Protein AF-A0A950KW97-F1 (afdb_monomer)

Sequence (101 aa):
RANSNRAAGGMPSLPPITPHSLRRTWATFCAMIGRDPKWVAAQIGHVNPKFTFSVYQQVATRRYIDEQAVWTLMRFADEPAERVPNQANHASSAGRHAGSR

Mean predicted aligned error: 11.06 Å

Secondary structure (DSSP, 8-state):
-HHHHHHHTTPPPPPPP-HHHHHHHHHHHHHHHT--HHHHHHHTT-S-HHHHHHHHGGGTTSS---HHHHHHHH--TTS-SSPPP-GGGSTTSS-S-----

Solvent-accessible surface area (backbone atoms only — not comparable to full-atom values): 6706 Å² total; per-residue (Å²): 107,71,51,60,56,27,50,77,67,78,42,73,73,74,75,94,82,46,75,65,55,51,52,51,53,52,53,28,51,39,53,74,75,63,52,59,60,64,63,56,20,61,77,72,70,45,92,56,48,71,70,59,50,68,63,36,61,63,56,64,80,78,50,95,71,65,63,65,61,51,41,66,73,70,55,57,94,92,48,72,89,66,82,76,79,65,75,81,74,67,72,81,81,77,83,88,88,83,86,81,132

Nearest PDB structures (foldseek):
  4xvk-assembly1_A  TM=5.253E-01  e=1.651E+00  Homo sapiens
  6fal-assembly1_A  TM=4.621E-01  e=5.400E+00  Escherichia coli
  4xvm-assembly1_A  TM=4.814E-01  e=6.451E+00  Homo sapiens
  2jws-assembly1_A  TM=3.529E-01  e=6.080E+00  synthetic construct

Foldseek 3Di:
DVQVVCVVVVHHGDDDDDPVNVLLVVLLLCVLLPHDLVVSCVVVVHPDSVVSNVVNVVVPVPDDDDNLVSCCVPPDPPDDSDRDDDPVVVPPPPDPDDDDD

Radius of gyration: 17.89 Å; Cα contacts (8 Å, |Δi|>4): 53; chains: 1; bounding box: 34×37×62 Å

Structure (mmCIF, N/CA/C/O 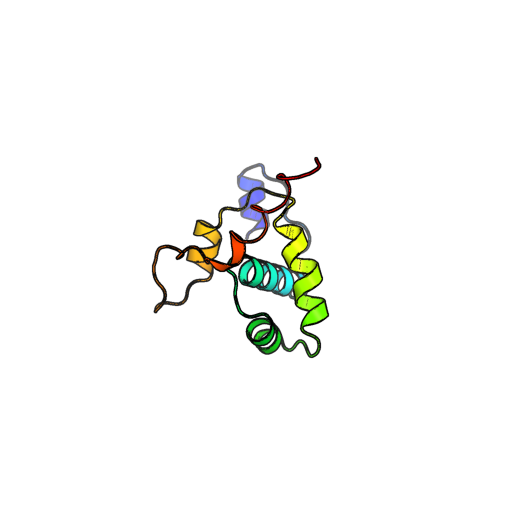backbone):
data_AF-A0A950KW97-F1
#
_entry.id   AF-A0A950KW97-F1
#
loop_
_atom_site.group_PDB
_atom_site.id
_atom_site.type_symbol
_atom_site.label_atom_id
_atom_site.label_alt_id
_atom_site.label_comp_id
_atom_site.label_asym_id
_atom_site.label_entity_id
_atom_site.label_seq_id
_atom_site.pdbx_PDB_ins_code
_atom_site.Cartn_x
_atom_site.Cartn_y
_atom_site.Cartn_z
_atom_site.occupancy
_atom_site.B_iso_or_equiv
_atom_site.auth_seq_id
_atom_site.auth_comp_id
_atom_site.auth_asym_id
_atom_site.auth_atom_id
_atom_site.pdbx_PDB_model_num
ATOM 1 N N . ARG A 1 1 ? 5.560 -7.478 -21.140 1.00 78.38 1 ARG A N 1
ATOM 2 C CA . ARG A 1 1 ? 5.291 -6.044 -21.419 1.00 78.38 1 ARG A CA 1
ATOM 3 C C . ARG A 1 1 ? 6.044 -5.102 -20.473 1.00 78.38 1 ARG A C 1
ATOM 5 O O . ARG A 1 1 ? 6.784 -4.275 -20.973 1.00 78.38 1 ARG A O 1
ATOM 12 N N . ALA A 1 2 ? 5.947 -5.241 -19.141 1.00 86.44 2 ALA A N 1
ATOM 13 C CA . ALA A 1 2 ? 6.609 -4.320 -18.195 1.00 86.44 2 ALA A CA 1
ATOM 14 C C . ALA A 1 2 ? 8.139 -4.188 -18.384 1.00 86.44 2 ALA A C 1
ATOM 16 O O . ALA A 1 2 ? 8.632 -3.079 -18.563 1.00 86.44 2 ALA A O 1
ATOM 17 N N . ASN A 1 3 ? 8.888 -5.298 -18.421 1.00 90.31 3 ASN A N 1
ATOM 18 C CA . ASN A 1 3 ? 10.341 -5.250 -18.658 1.00 90.31 3 ASN A CA 1
ATOM 19 C C . ASN A 1 3 ? 10.702 -4.739 -20.059 1.00 90.31 3 ASN A C 1
ATOM 21 O O . ASN A 1 3 ? 11.668 -3.999 -20.197 1.00 90.31 3 ASN A O 1
ATOM 25 N N . SER A 1 4 ? 9.900 -5.068 -21.075 1.00 91.88 4 SER A N 1
ATOM 26 C CA . SER A 1 4 ? 10.071 -4.555 -22.440 1.00 91.88 4 SER A CA 1
ATOM 27 C C . SER A 1 4 ? 9.948 -3.025 -22.488 1.00 91.88 4 SER A C 1
ATOM 29 O O . SER A 1 4 ? 10.786 -2.364 -23.088 1.00 91.88 4 SER A O 1
ATOM 31 N N . ASN A 1 5 ? 8.960 -2.453 -21.789 1.00 94.25 5 ASN A N 1
ATOM 32 C CA . ASN A 1 5 ? 8.781 -1.000 -21.697 1.00 94.25 5 ASN A CA 1
ATOM 33 C C . ASN A 1 5 ? 9.936 -0.322 -20.940 1.00 94.25 5 ASN A C 1
ATOM 35 O O . ASN A 1 5 ? 10.376 0.754 -21.330 1.00 94.25 5 ASN A O 1
ATOM 39 N N . ARG A 1 6 ? 10.441 -0.943 -19.864 1.00 94.31 6 ARG A N 1
ATOM 40 C CA . ARG A 1 6 ? 11.593 -0.414 -19.111 1.00 94.31 6 ARG A CA 1
ATOM 41 C C . ARG A 1 6 ? 12.873 -0.426 -19.941 1.00 94.31 6 ARG A C 1
ATOM 43 O O . ARG A 1 6 ? 13.592 0.566 -19.929 1.00 94.31 6 ARG A O 1
ATOM 50 N N . ALA A 1 7 ? 13.102 -1.496 -20.703 1.00 94.69 7 ALA A N 1
ATOM 51 C CA . ALA A 1 7 ? 14.229 -1.590 -21.624 1.00 94.69 7 ALA A CA 1
ATOM 52 C C . ALA A 1 7 ? 14.179 -0.488 -22.695 1.00 94.69 7 ALA A C 1
ATOM 54 O O . ALA A 1 7 ? 15.188 0.167 -22.936 1.00 94.69 7 ALA A O 1
ATOM 55 N N . ALA A 1 8 ? 12.997 -0.213 -23.264 1.00 95.81 8 ALA A N 1
ATOM 56 C CA . ALA A 1 8 ? 12.810 0.889 -24.213 1.00 95.81 8 ALA A CA 1
ATOM 57 C C . ALA A 1 8 ? 13.112 2.275 -23.605 1.00 95.81 8 ALA A C 1
ATOM 59 O O . ALA A 1 8 ? 13.505 3.185 -24.325 1.00 95.81 8 ALA A O 1
ATOM 60 N N . GLY A 1 9 ? 12.958 2.432 -22.286 1.00 94.75 9 GLY A N 1
ATOM 61 C CA . GLY A 1 9 ? 13.284 3.655 -21.547 1.00 94.75 9 GLY A CA 1
ATOM 62 C C . GLY A 1 9 ? 14.683 3.685 -20.918 1.00 94.75 9 GLY A C 1
ATOM 63 O O . GLY A 1 9 ? 14.914 4.516 -20.046 1.00 94.75 9 GLY A O 1
ATOM 64 N N . GLY A 1 10 ? 15.588 2.761 -21.269 1.00 94.94 10 GLY A N 1
ATOM 65 C CA . GLY A 1 10 ? 16.949 2.706 -20.709 1.00 94.94 10 GLY A CA 1
ATOM 66 C C . GLY A 1 10 ? 17.017 2.332 -19.221 1.00 94.94 10 GLY A C 1
ATOM 67 O O . GLY A 1 10 ? 18.036 2.546 -18.569 1.00 94.94 10 GLY A O 1
ATOM 68 N N . MET A 1 11 ? 15.937 1.787 -18.659 1.00 95.00 11 MET A N 1
ATOM 69 C CA . MET A 1 11 ? 15.867 1.379 -17.258 1.00 95.00 11 MET A CA 1
ATOM 70 C C . MET A 1 11 ? 16.234 -0.103 -17.092 1.00 95.00 11 MET A C 1
ATOM 72 O O . MET A 1 11 ? 15.929 -0.913 -17.972 1.00 95.00 11 MET A O 1
ATOM 76 N N . PRO A 1 12 ? 16.810 -0.500 -15.939 1.00 92.56 12 PRO A N 1
ATOM 77 C CA . PRO A 1 12 ? 17.098 -1.906 -15.655 1.00 92.56 12 PRO A CA 1
ATOM 78 C C . PRO A 1 12 ? 15.819 -2.755 -15.659 1.00 92.56 12 PRO A C 1
ATOM 80 O O . PRO A 1 12 ? 14.712 -2.231 -15.547 1.00 92.56 12 PRO A O 1
ATOM 83 N N . SER A 1 13 ? 15.941 -4.080 -15.747 1.00 92.44 13 SER A N 1
ATOM 84 C CA . SER A 1 13 ? 14.793 -4.984 -15.606 1.00 92.44 13 SER A CA 1
ATOM 85 C C . SER A 1 13 ? 14.228 -4.949 -14.182 1.00 92.44 13 SER A C 1
ATOM 87 O O . SER A 1 13 ? 14.878 -4.524 -13.222 1.00 92.44 13 SER A O 1
ATOM 89 N N . LEU A 1 14 ? 12.953 -5.308 -14.033 1.00 87.44 14 LEU A N 1
ATOM 90 C CA . LEU A 1 14 ? 12.381 -5.547 -12.712 1.00 87.44 14 LEU A CA 1
ATOM 91 C C . LEU A 1 14 ? 12.935 -6.864 -12.154 1.00 87.44 14 LEU A C 1
ATOM 93 O O . LEU A 1 14 ? 13.119 -7.812 -12.925 1.00 87.44 14 LEU A O 1
ATOM 97 N N . PRO A 1 15 ? 13.149 -6.946 -10.829 1.00 87.44 15 PRO A N 1
ATOM 98 C CA . PRO A 1 15 ? 13.424 -8.221 -10.183 1.00 87.44 15 PRO A CA 1
ATOM 99 C C . PRO A 1 15 ? 12.250 -9.195 -10.396 1.00 87.44 15 PRO A C 1
ATOM 101 O O . PRO A 1 15 ? 11.140 -8.754 -10.716 1.00 87.44 15 PRO A O 1
ATOM 104 N N . PRO A 1 16 ? 12.455 -10.510 -10.201 1.00 87.44 16 PRO A N 1
ATOM 105 C CA . PRO A 1 16 ? 11.382 -11.493 -10.292 1.00 87.44 16 PRO A CA 1
ATOM 106 C C . PRO A 1 16 ? 10.199 -11.117 -9.394 1.00 87.44 16 PRO A C 1
ATOM 108 O O . PRO A 1 16 ? 10.337 -10.991 -8.177 1.00 87.44 16 PRO A O 1
ATOM 111 N N . ILE A 1 17 ? 9.030 -10.935 -10.007 1.00 87.19 17 ILE A N 1
ATOM 112 C CA . ILE A 1 17 ? 7.786 -10.624 -9.304 1.00 87.19 17 ILE A CA 1
ATOM 113 C C . ILE A 1 17 ? 6.983 -11.913 -9.168 1.00 87.19 17 ILE A C 1
ATOM 115 O O . ILE A 1 17 ? 6.713 -12.596 -10.153 1.00 87.19 17 ILE A O 1
ATOM 119 N N . THR A 1 18 ? 6.589 -12.233 -7.941 1.00 87.31 18 THR A N 1
ATOM 120 C CA . THR A 1 18 ? 5.747 -13.386 -7.610 1.00 87.31 18 THR A CA 1
ATOM 121 C C . THR A 1 18 ? 4.387 -12.923 -7.077 1.00 87.31 18 THR A C 1
ATOM 123 O O . THR A 1 18 ? 4.264 -11.796 -6.579 1.00 87.31 18 THR A O 1
ATOM 126 N N . PRO A 1 19 ? 3.353 -13.784 -7.087 1.00 88.19 19 PRO A N 1
ATOM 127 C CA . PRO A 1 19 ? 2.089 -13.481 -6.411 1.00 88.19 19 PRO A CA 1
ATOM 128 C C . PRO A 1 19 ? 2.290 -13.100 -4.937 1.00 88.19 19 PRO A C 1
ATOM 130 O O . PRO A 1 19 ? 1.639 -12.194 -4.418 1.00 88.19 19 PRO A O 1
ATOM 133 N N . HIS A 1 20 ? 3.258 -13.735 -4.272 1.00 82.88 20 HIS A N 1
ATOM 134 C CA . HIS A 1 20 ? 3.608 -13.409 -2.897 1.00 82.88 20 HIS A CA 1
ATOM 135 C C . HIS A 1 20 ? 4.210 -12.001 -2.764 1.00 82.88 20 HIS A C 1
ATOM 137 O O . HIS A 1 20 ? 3.824 -11.270 -1.854 1.00 82.88 20 HIS A O 1
ATOM 143 N N . SER A 1 21 ? 5.099 -11.568 -3.670 1.00 80.19 21 SER A N 1
ATOM 144 C CA . SER A 1 21 ? 5.624 -10.195 -3.619 1.00 80.19 21 SER A CA 1
ATOM 145 C C . SER A 1 21 ? 4.533 -9.148 -3.846 1.00 80.19 21 SER A C 1
ATOM 147 O O . SER A 1 21 ? 4.551 -8.127 -3.167 1.00 80.19 21 SER A O 1
ATOM 149 N N . LEU A 1 22 ? 3.550 -9.422 -4.714 1.00 86.81 22 LEU A N 1
ATOM 150 C CA . LEU A 1 22 ? 2.405 -8.526 -4.921 1.00 86.81 22 LEU A CA 1
ATOM 151 C C . LEU A 1 22 ? 1.535 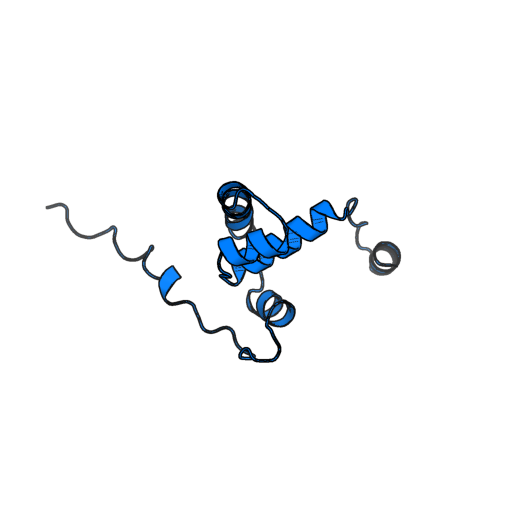-8.408 -3.664 1.00 8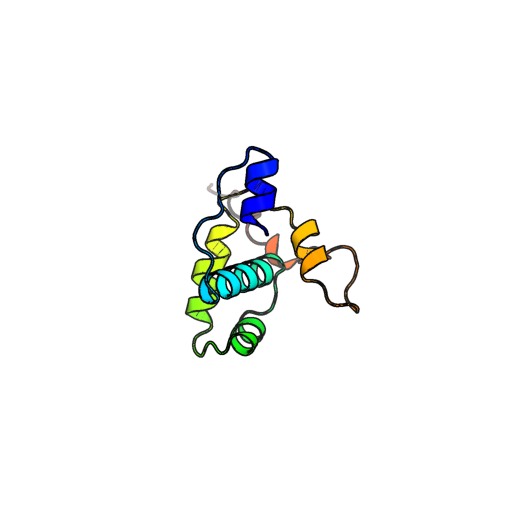6.81 22 LEU A C 1
ATOM 153 O O . LEU A 1 22 ? 1.185 -7.298 -3.269 1.00 86.81 22 LEU A O 1
ATOM 157 N N . ARG A 1 23 ? 1.254 -9.529 -2.984 1.00 86.19 23 ARG A N 1
ATOM 158 C CA . ARG A 1 23 ? 0.536 -9.528 -1.697 1.00 86.19 23 ARG A CA 1
ATOM 159 C C . ARG A 1 23 ? 1.256 -8.676 -0.651 1.00 86.19 23 ARG A C 1
ATOM 161 O O . ARG A 1 23 ? 0.607 -7.920 0.067 1.00 86.19 23 ARG A O 1
ATOM 168 N N . ARG A 1 24 ? 2.589 -8.772 -0.579 1.00 83.19 24 ARG A N 1
ATOM 169 C CA . ARG A 1 24 ? 3.395 -7.936 0.324 1.00 83.19 24 ARG A CA 1
ATOM 170 C C . ARG A 1 24 ? 3.303 -6.456 -0.038 1.00 83.19 24 ARG A C 1
ATOM 172 O O . ARG A 1 24 ? 3.090 -5.645 0.851 1.00 83.19 24 ARG A O 1
ATOM 179 N N . THR A 1 25 ? 3.408 -6.105 -1.321 1.00 84.75 25 THR A N 1
ATOM 180 C CA . THR A 1 25 ? 3.251 -4.716 -1.784 1.00 84.75 25 THR A CA 1
ATOM 181 C C . THR A 1 25 ? 1.886 -4.144 -1.405 1.00 84.75 25 THR A C 1
ATOM 183 O O . THR A 1 25 ? 1.824 -3.054 -0.842 1.00 84.75 25 THR A O 1
ATOM 186 N N . TRP A 1 26 ? 0.806 -4.893 -1.641 1.00 89.19 26 TRP A N 1
ATOM 187 C CA . TRP A 1 26 ? -0.548 -4.479 -1.269 1.00 89.19 26 TRP A CA 1
ATOM 188 C C . TRP A 1 26 ? -0.692 -4.261 0.246 1.00 89.19 26 TRP A C 1
ATOM 190 O O . TRP A 1 26 ? -1.180 -3.218 0.677 1.00 89.19 26 TRP A O 1
ATOM 200 N N . ALA A 1 27 ? -0.191 -5.193 1.063 1.00 86.12 27 ALA A N 1
ATOM 201 C CA . ALA A 1 27 ? -0.249 -5.076 2.519 1.00 86.12 27 ALA A CA 1
ATOM 202 C C . ALA A 1 27 ? 0.560 -3.875 3.048 1.00 86.12 27 ALA A C 1
ATOM 204 O O . ALA A 1 27 ? 0.108 -3.194 3.970 1.00 86.12 27 ALA A O 1
ATOM 205 N N . THR A 1 28 ? 1.711 -3.570 2.437 1.00 84.31 28 THR A N 1
ATOM 206 C CA . THR A 1 28 ? 2.477 -2.351 2.734 1.00 84.31 28 THR A CA 1
ATOM 207 C C . THR A 1 28 ? 1.664 -1.096 2.454 1.00 84.31 28 THR A C 1
ATOM 209 O O . THR A 1 28 ? 1.586 -0.230 3.321 1.00 84.31 28 THR A O 1
ATOM 212 N N . PHE A 1 29 ? 1.004 -1.000 1.298 1.00 88.06 29 PHE A N 1
ATOM 213 C CA . PHE A 1 29 ? 0.166 0.159 0.988 1.00 88.06 29 PHE A CA 1
ATOM 214 C C . PHE A 1 29 ? -0.983 0.320 1.983 1.00 88.06 29 PHE A C 1
ATOM 216 O O . PHE A 1 29 ? -1.183 1.419 2.493 1.00 88.06 29 PHE A O 1
ATOM 223 N N . CYS A 1 30 ? -1.675 -0.764 2.345 1.00 88.31 30 CYS A N 1
ATOM 224 C CA . CYS A 1 30 ? -2.707 -0.726 3.382 1.00 88.31 30 CYS A CA 1
ATOM 225 C C . CYS A 1 30 ? -2.181 -0.198 4.724 1.00 88.31 30 CYS A C 1
ATOM 227 O O . CYS A 1 30 ? -2.839 0.636 5.346 1.00 88.31 30 CYS A O 1
ATOM 229 N N . ALA A 1 31 ? -1.002 -0.652 5.161 1.00 82.25 31 ALA A N 1
ATOM 230 C CA . ALA A 1 31 ? -0.385 -0.174 6.397 1.00 82.25 31 ALA A CA 1
ATOM 231 C C . ALA A 1 31 ? -0.060 1.327 6.329 1.00 82.25 31 ALA A C 1
ATOM 233 O O . ALA A 1 31 ? -0.314 2.058 7.282 1.00 82.25 31 ALA A O 1
ATOM 234 N N . MET A 1 32 ? 0.438 1.795 5.184 1.00 81.38 32 MET A N 1
ATOM 235 C CA . MET A 1 32 ? 0.783 3.198 4.959 1.00 81.38 32 MET A CA 1
ATOM 236 C C . MET A 1 32 ? -0.421 4.138 5.002 1.00 81.38 32 MET A C 1
ATOM 238 O O . MET A 1 32 ? -0.364 5.192 5.640 1.00 81.38 32 MET A O 1
ATOM 242 N N . ILE A 1 33 ? -1.528 3.755 4.358 1.00 85.06 33 ILE A N 1
ATOM 243 C CA . ILE A 1 33 ? -2.755 4.561 4.381 1.00 85.06 33 ILE A CA 1
ATOM 244 C C . ILE A 1 33 ? -3.553 4.392 5.684 1.00 85.06 33 ILE A C 1
ATOM 246 O O . ILE A 1 33 ? -4.527 5.107 5.899 1.00 85.06 33 ILE A O 1
ATOM 250 N N . GLY A 1 34 ? -3.096 3.532 6.600 1.00 82.44 34 GLY A N 1
ATOM 251 C CA . GLY A 1 34 ? -3.677 3.372 7.933 1.00 82.44 34 GLY A CA 1
ATOM 252 C C . GLY A 1 34 ? -4.910 2.471 7.974 1.00 82.44 34 GLY A C 1
ATOM 253 O O . GLY A 1 34 ? -5.774 2.670 8.823 1.00 82.44 34 GLY A O 1
ATOM 254 N N . ARG A 1 35 ? -5.017 1.488 7.070 1.00 87.50 35 ARG A N 1
ATOM 255 C CA . ARG A 1 35 ? -6.082 0.473 7.137 1.00 87.50 35 ARG A CA 1
ATOM 256 C C . ARG A 1 35 ? -5.955 -0.366 8.406 1.00 87.50 35 ARG A C 1
ATOM 258 O O . ARG A 1 35 ? -4.849 -0.649 8.868 1.00 87.50 35 ARG A O 1
ATOM 265 N N . ASP A 1 36 ? -7.098 -0.824 8.912 1.00 85.25 36 ASP A N 1
ATOM 266 C CA . ASP A 1 36 ? -7.147 -1.693 10.084 1.00 85.25 36 ASP A CA 1
ATOM 267 C C . ASP A 1 36 ? -6.398 -3.022 9.828 1.00 85.25 36 ASP A C 1
ATOM 269 O O . ASP A 1 36 ? -6.716 -3.740 8.872 1.00 85.25 36 ASP A O 1
ATOM 273 N N . PRO A 1 37 ? -5.423 -3.397 10.676 1.00 81.19 37 PRO A N 1
ATOM 274 C CA . PRO A 1 37 ? -4.634 -4.609 10.479 1.00 81.19 37 PRO A CA 1
ATOM 275 C C . PRO A 1 37 ? -5.451 -5.906 10.468 1.00 81.19 37 PRO A C 1
ATOM 277 O O . PRO A 1 37 ? -5.053 -6.859 9.794 1.00 81.19 37 PRO A O 1
ATOM 280 N N . LYS A 1 38 ? -6.569 -5.981 11.207 1.00 83.38 38 LYS A N 1
ATOM 281 C CA . LYS A 1 38 ? -7.415 -7.185 11.238 1.00 83.38 38 LYS A CA 1
ATOM 282 C C . LYS A 1 38 ? -8.180 -7.320 9.929 1.00 83.38 38 LYS A C 1
ATOM 284 O O . LYS A 1 38 ? -8.210 -8.409 9.359 1.00 83.38 38 LYS A O 1
ATOM 289 N N . TRP A 1 39 ? -8.726 -6.215 9.425 1.00 87.56 39 TRP A N 1
ATOM 290 C CA . TRP A 1 39 ? -9.368 -6.166 8.116 1.00 87.56 39 TRP A CA 1
ATOM 291 C C . TRP A 1 39 ? -8.394 -6.579 7.008 1.00 87.56 39 TRP A C 1
ATOM 293 O O . TRP A 1 39 ? -8.711 -7.467 6.220 1.00 87.56 39 TRP A O 1
ATOM 303 N N . VAL A 1 40 ? -7.176 -6.021 7.001 1.00 87.12 40 VAL A N 1
ATOM 304 C CA . VAL A 1 40 ? -6.123 -6.375 6.032 1.00 87.12 40 VAL A CA 1
ATOM 305 C C . VAL A 1 40 ? -5.787 -7.866 6.100 1.00 87.12 40 VAL A C 1
ATOM 307 O O . VAL A 1 40 ? -5.731 -8.524 5.063 1.00 87.12 40 VAL A O 1
ATOM 310 N N . ALA A 1 41 ? -5.588 -8.415 7.304 1.00 84.19 41 ALA A N 1
ATOM 311 C CA . ALA A 1 41 ? -5.274 -9.830 7.496 1.0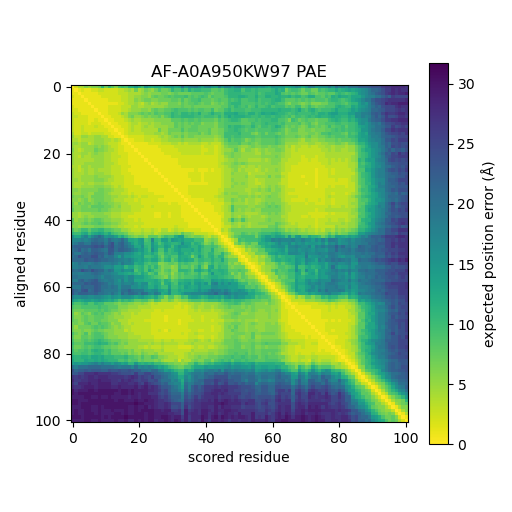0 84.19 41 ALA A CA 1
ATOM 312 C C . ALA A 1 41 ? -6.389 -10.754 6.974 1.00 84.19 41 ALA A C 1
ATOM 314 O O . ALA A 1 41 ? -6.083 -11.770 6.345 1.00 84.19 41 ALA A O 1
ATOM 315 N N . ALA A 1 42 ? -7.657 -10.374 7.166 1.00 87.19 42 ALA A N 1
ATOM 316 C CA . ALA A 1 42 ? -8.806 -11.106 6.641 1.00 87.19 42 ALA A CA 1
ATOM 317 C C . ALA A 1 42 ? -8.817 -11.152 5.102 1.00 87.19 42 ALA A C 1
ATOM 319 O O . ALA A 1 42 ? -9.073 -12.212 4.536 1.00 87.19 42 ALA A O 1
ATOM 320 N N . GLN A 1 43 ? -8.458 -10.055 4.419 1.00 87.88 43 GLN A N 1
ATOM 321 C CA . GLN A 1 43 ? -8.432 -10.010 2.946 1.00 87.88 43 GLN A CA 1
ATOM 322 C C . GLN A 1 43 ? -7.396 -10.959 2.327 1.00 87.88 43 GLN A C 1
ATOM 324 O O . GLN A 1 43 ? -7.596 -11.484 1.235 1.00 87.88 43 GLN A O 1
ATOM 329 N N . ILE A 1 44 ? -6.272 -11.178 3.011 1.00 83.75 44 ILE A N 1
ATOM 330 C CA . ILE A 1 44 ? -5.160 -12.000 2.501 1.00 83.75 44 ILE A CA 1
ATOM 331 C C . ILE A 1 44 ? -5.099 -13.397 3.127 1.00 83.75 44 ILE A C 1
ATOM 333 O O . ILE A 1 44 ? -4.144 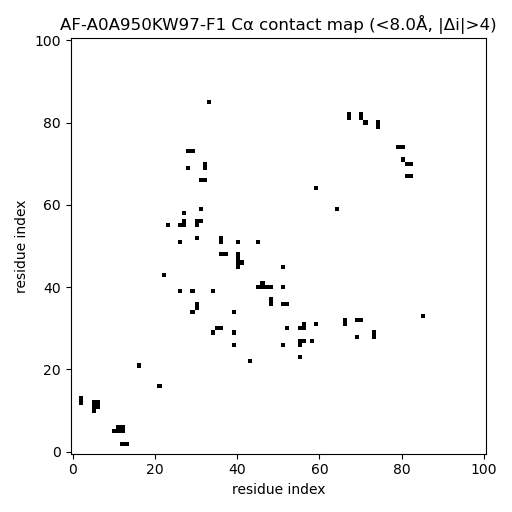-14.135 2.870 1.00 83.75 44 ILE A O 1
ATOM 337 N N . GLY A 1 45 ? -6.101 -13.760 3.936 1.00 79.94 45 GLY A N 1
ATOM 338 C CA . GLY A 1 45 ? -6.211 -15.071 4.579 1.00 79.94 45 GLY A CA 1
ATOM 339 C C . GLY A 1 45 ? -5.132 -15.341 5.632 1.00 79.94 45 GLY A C 1
ATOM 340 O O . GLY A 1 45 ? -4.752 -16.490 5.848 1.00 79.94 45 GLY A O 1
ATOM 341 N N . HIS A 1 46 ? -4.585 -14.301 6.266 1.00 75.88 46 HIS A N 1
ATOM 342 C CA . HIS A 1 46 ? -3.569 -14.466 7.303 1.00 75.88 46 HIS A CA 1
ATOM 343 C C . HIS A 1 46 ? -4.218 -14.724 8.668 1.00 75.88 46 HIS A C 1
ATOM 345 O O . HIS A 1 46 ? -4.877 -13.855 9.230 1.00 75.88 46 HIS A O 1
ATOM 351 N N . VAL A 1 47 ? -3.941 -15.896 9.245 1.00 61.44 47 VAL A N 1
ATOM 352 C CA . VAL A 1 47 ? -4.416 -16.287 10.587 1.00 61.44 47 VAL A CA 1
ATOM 353 C C . VAL A 1 47 ? -3.710 -15.495 11.701 1.00 61.44 47 VAL A C 1
ATOM 355 O O . VAL A 1 47 ? -4.254 -15.332 12.788 1.00 61.44 47 VAL A O 1
ATOM 358 N N . ASN A 1 48 ? -2.509 -14.956 11.437 1.00 61.78 48 ASN A N 1
ATOM 359 C CA . ASN A 1 48 ? -1.746 -14.157 12.400 1.00 61.78 48 ASN A CA 1
ATOM 360 C C . ASN A 1 48 ? -1.525 -12.700 11.918 1.00 61.78 48 ASN A C 1
ATOM 362 O O . ASN A 1 48 ? -0.600 -12.429 11.142 1.00 61.78 48 ASN A O 1
ATOM 366 N N . PRO A 1 49 ? -2.315 -11.730 12.418 1.00 58.44 49 PRO A N 1
ATOM 367 C CA . PRO A 1 49 ? -2.176 -10.308 12.088 1.00 58.44 49 PRO A CA 1
ATOM 368 C C . PRO A 1 49 ? -0.842 -9.682 12.532 1.00 58.44 49 PRO A C 1
ATOM 370 O O . PRO A 1 49 ? -0.351 -8.766 11.870 1.00 58.44 49 PRO A O 1
ATOM 373 N N . LYS A 1 50 ? -0.215 -10.190 13.611 1.00 58.06 50 LYS A N 1
ATOM 374 C CA . LYS A 1 50 ? 1.052 -9.653 14.153 1.00 58.06 50 LYS A CA 1
ATOM 375 C C . LYS A 1 50 ? 2.215 -9.796 13.170 1.00 58.06 50 LYS A C 1
ATOM 377 O O . LYS A 1 50 ? 3.048 -8.901 13.101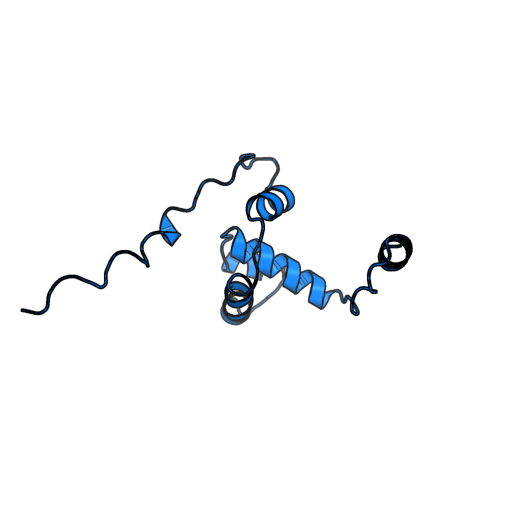 1.00 58.06 50 LYS A O 1
ATOM 382 N N . PHE A 1 51 ? 2.250 -10.883 12.394 1.00 59.25 51 PHE A N 1
ATOM 383 C CA . PHE A 1 51 ? 3.284 -11.107 11.374 1.00 59.25 51 PHE A CA 1
ATOM 384 C C . PHE A 1 51 ? 3.131 -10.166 10.173 1.00 59.25 51 PHE A C 1
ATOM 386 O O . PHE A 1 51 ? 4.114 -9.714 9.596 1.00 59.25 51 PHE A O 1
ATOM 393 N N . THR A 1 52 ? 1.886 -9.844 9.817 1.00 57.06 52 THR A N 1
ATOM 394 C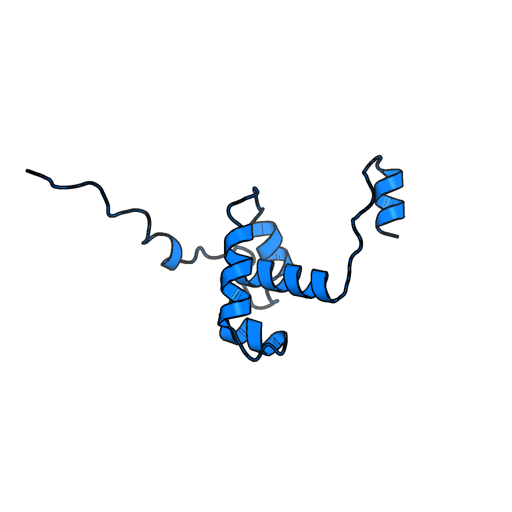 CA . THR A 1 52 ? 1.578 -8.937 8.709 1.00 57.06 52 THR A CA 1
ATOM 395 C C . THR A 1 52 ? 2.092 -7.536 9.042 1.00 57.06 52 THR A C 1
ATOM 397 O O . THR A 1 52 ? 2.828 -6.952 8.267 1.00 57.06 52 THR A O 1
ATOM 400 N N . PHE A 1 53 ? 1.789 -6.990 10.218 1.00 61.62 53 PHE A N 1
ATOM 401 C CA . PHE A 1 53 ? 2.003 -5.555 10.432 1.00 61.62 53 PHE A CA 1
ATOM 402 C C . PHE A 1 53 ? 3.427 -5.153 10.854 1.00 61.62 53 PHE A C 1
ATOM 404 O O . PHE A 1 53 ? 3.891 -4.084 10.453 1.00 61.62 53 PHE A O 1
ATOM 411 N N . SER A 1 54 ? 4.146 -5.998 11.607 1.00 61.47 54 SER A N 1
ATOM 412 C CA . SER A 1 54 ? 5.491 -5.660 12.113 1.00 61.47 54 SER A CA 1
ATOM 413 C C . SER A 1 54 ? 6.530 -5.483 11.000 1.00 61.47 54 SER A C 1
ATOM 415 O O . SER A 1 54 ? 7.442 -4.672 11.132 1.00 61.47 54 SER A O 1
ATOM 417 N N . VAL A 1 55 ? 6.365 -6.196 9.882 1.00 58.91 55 VAL A N 1
ATOM 418 C CA . VAL A 1 55 ? 7.282 -6.150 8.733 1.00 58.91 55 VAL A CA 1
ATOM 419 C C . VAL A 1 55 ? 6.963 -4.985 7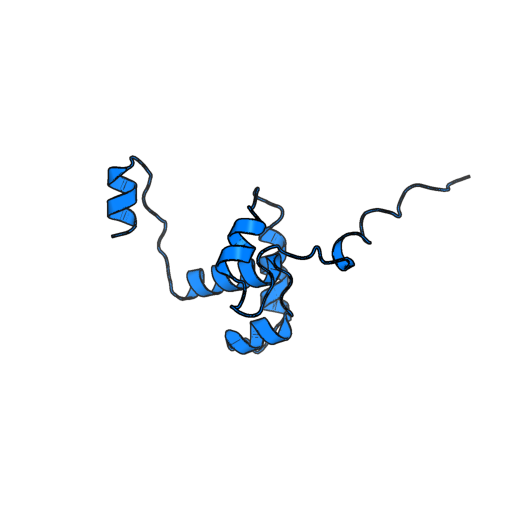.788 1.00 58.91 55 VAL A C 1
ATOM 421 O O . VAL A 1 55 ? 7.873 -4.414 7.190 1.00 58.91 55 VAL A O 1
ATOM 424 N N . TYR A 1 56 ? 5.692 -4.591 7.651 1.00 63.44 56 TYR A N 1
ATOM 425 C CA . TYR A 1 56 ? 5.286 -3.606 6.640 1.00 63.44 56 TYR A CA 1
ATOM 426 C C . TYR A 1 56 ? 5.403 -2.148 7.094 1.00 63.44 56 TYR A C 1
ATOM 428 O O . TYR A 1 56 ? 5.715 -1.291 6.267 1.00 63.44 56 TYR A O 1
ATOM 436 N N . GLN A 1 57 ? 5.259 -1.856 8.392 1.00 60.84 57 GLN A N 1
ATOM 437 C CA . GLN A 1 57 ? 5.512 -0.504 8.915 1.00 60.84 57 GLN A CA 1
ATOM 438 C C . GLN A 1 57 ? 6.983 -0.078 8.762 1.00 60.84 57 GLN A C 1
ATOM 440 O O . GLN A 1 57 ? 7.272 1.095 8.538 1.00 60.84 57 GLN A O 1
ATOM 445 N N . GLN A 1 58 ? 7.918 -1.032 8.818 1.00 55.44 58 GLN A N 1
ATOM 446 C CA . GLN A 1 58 ? 9.361 -0.774 8.747 1.00 55.44 58 GLN A CA 1
ATOM 447 C C . GLN A 1 58 ? 9.853 -0.333 7.357 1.00 55.44 58 GLN A C 1
ATOM 449 O O . GLN A 1 58 ? 10.965 0.174 7.227 1.00 55.44 58 GLN A O 1
ATOM 454 N N . VAL A 1 59 ? 9.051 -0.527 6.306 1.00 55.00 59 VAL A N 1
ATOM 455 C CA . VAL A 1 59 ? 9.431 -0.166 4.930 1.00 55.00 59 VAL A CA 1
ATOM 456 C C . VAL A 1 59 ? 9.200 1.324 4.658 1.00 55.00 59 VAL A C 1
ATOM 458 O O . VAL A 1 59 ? 9.951 1.921 3.885 1.00 55.00 59 VAL A O 1
ATOM 461 N N . ALA A 1 60 ? 8.227 1.945 5.334 1.00 55.75 60 ALA A N 1
ATOM 462 C CA . ALA A 1 60 ? 7.884 3.354 5.143 1.00 55.75 60 ALA A CA 1
ATOM 463 C C . ALA A 1 60 ? 8.989 4.320 5.609 1.00 55.75 60 ALA A C 1
ATOM 465 O O . ALA A 1 60 ? 9.117 5.414 5.074 1.00 55.75 60 ALA A O 1
ATOM 466 N N . THR A 1 61 ? 9.844 3.910 6.549 1.00 54.75 61 THR A N 1
ATOM 467 C CA . THR A 1 61 ? 10.929 4.748 7.088 1.00 54.75 61 THR A CA 1
ATOM 468 C C . THR A 1 61 ? 12.191 4.792 6.221 1.00 54.75 61 THR A C 1
ATOM 470 O O . THR A 1 61 ? 13.072 5.603 6.489 1.00 54.75 61 THR A O 1
ATOM 473 N N . ARG A 1 62 ? 12.321 3.948 5.183 1.00 53.22 62 ARG A N 1
ATOM 474 C CA . ARG A 1 62 ? 13.559 3.841 4.376 1.00 53.22 62 ARG A CA 1
ATOM 475 C C . ARG A 1 62 ? 13.547 4.582 3.035 1.00 53.22 62 ARG A C 1
ATOM 477 O O . ARG A 1 62 ? 14.606 4.693 2.421 1.00 53.22 62 ARG A O 1
ATOM 484 N N . ARG A 1 63 ? 12.398 5.053 2.542 1.00 58.53 63 ARG A N 1
ATOM 485 C CA . ARG A 1 63 ? 12.277 5.744 1.244 1.00 58.53 63 ARG A CA 1
ATOM 486 C C . ARG A 1 63 ? 11.249 6.866 1.326 1.00 58.53 63 ARG A C 1
ATOM 488 O O . ARG A 1 63 ? 10.274 6.732 2.051 1.00 58.53 63 ARG A O 1
ATOM 495 N N . TYR A 1 64 ? 11.450 7.933 0.550 1.00 66.50 64 TYR A N 1
ATOM 496 C CA . TYR A 1 64 ? 10.377 8.880 0.251 1.00 66.50 64 TYR A CA 1
ATOM 497 C C . TYR A 1 64 ? 9.250 8.116 -0.444 1.00 66.50 64 TYR A C 1
ATOM 499 O O . TYR A 1 64 ? 9.494 7.425 -1.439 1.00 66.50 64 TYR A O 1
ATOM 507 N N . ILE A 1 65 ? 8.043 8.202 0.105 1.00 72.25 65 ILE A N 1
ATOM 508 C CA . ILE A 1 65 ? 6.857 7.604 -0.490 1.00 72.25 65 ILE A CA 1
ATOM 509 C C . ILE A 1 65 ? 5.815 8.699 -0.647 1.00 72.25 65 ILE A C 1
ATOM 511 O O . ILE A 1 65 ? 5.515 9.423 0.298 1.00 72.25 65 ILE A O 1
ATOM 515 N N . ASP A 1 66 ? 5.272 8.797 -1.854 1.00 83.81 66 ASP A N 1
ATOM 516 C CA . ASP A 1 66 ? 4.161 9.682 -2.163 1.00 83.81 66 ASP A CA 1
ATOM 517 C C . ASP A 1 66 ? 2.870 9.091 -1.579 1.00 83.81 66 ASP A C 1
ATOM 519 O O . ASP A 1 66 ? 2.246 8.194 -2.153 1.00 83.81 66 ASP A O 1
ATOM 523 N N . GLU A 1 67 ? 2.497 9.559 -0.389 1.00 82.38 67 GLU A N 1
ATOM 524 C CA . GLU A 1 67 ? 1.294 9.096 0.301 1.00 82.38 67 GLU A CA 1
ATOM 525 C C . GLU A 1 67 ? 0.011 9.381 -0.483 1.00 82.38 67 GLU A C 1
ATOM 527 O O . GLU A 1 67 ? -0.931 8.592 -0.393 1.00 82.38 67 GLU A O 1
ATOM 532 N N . GLN A 1 68 ? -0.028 10.459 -1.273 1.00 86.81 68 GLN A N 1
ATOM 533 C CA . GLN A 1 68 ? -1.205 10.805 -2.069 1.00 86.81 68 GLN A CA 1
ATOM 534 C C . GLN A 1 68 ? -1.337 9.906 -3.296 1.00 86.81 68 GLN A C 1
ATOM 536 O O . GLN A 1 68 ? -2.450 9.506 -3.644 1.00 86.81 68 GLN A O 1
ATOM 541 N N . ALA A 1 69 ? -0.226 9.505 -3.916 1.00 89.38 69 ALA A N 1
ATOM 542 C CA . ALA A 1 69 ? -0.250 8.486 -4.961 1.00 89.38 69 ALA A CA 1
ATOM 543 C C . ALA A 1 69 ? -0.742 7.134 -4.417 1.00 89.38 69 ALA A C 1
ATOM 545 O O . ALA A 1 69 ? -1.574 6.476 -5.047 1.00 89.38 69 ALA A O 1
ATOM 546 N N . VAL A 1 70 ? -0.279 6.732 -3.225 1.00 89.31 70 VAL A N 1
ATOM 547 C CA . VAL A 1 70 ? -0.757 5.502 -2.572 1.00 89.31 70 VAL A CA 1
ATOM 548 C C . VAL A 1 70 ? -2.241 5.618 -2.215 1.00 89.31 70 VAL A C 1
ATOM 550 O O . VAL A 1 70 ? -2.993 4.679 -2.465 1.00 89.31 70 VAL A O 1
ATOM 553 N N . TRP A 1 71 ? -2.690 6.761 -1.689 1.00 91.12 71 TRP A N 1
ATOM 554 C CA . TRP A 1 71 ? -4.105 7.018 -1.414 1.00 91.12 71 TRP A CA 1
ATOM 555 C C . TRP A 1 71 ? -4.959 6.933 -2.680 1.00 91.12 71 TRP A C 1
ATOM 557 O O . TRP A 1 71 ? -5.933 6.189 -2.714 1.00 91.12 71 TRP A O 1
ATOM 567 N N . THR A 1 72 ? -4.549 7.607 -3.753 1.00 93.19 72 THR A N 1
ATOM 568 C CA . THR A 1 72 ? -5.247 7.594 -5.047 1.00 93.19 72 THR A CA 1
ATOM 569 C C . THR A 1 72 ? -5.415 6.176 -5.589 1.00 93.19 72 THR A C 1
ATOM 571 O O . THR A 1 72 ? -6.465 5.850 -6.136 1.00 93.19 72 THR A O 1
ATOM 574 N N . LEU A 1 73 ? -4.398 5.327 -5.417 1.00 92.19 73 LEU A N 1
ATOM 575 C CA . LEU A 1 73 ? -4.436 3.930 -5.841 1.00 92.19 73 LEU A CA 1
ATOM 576 C C . LEU A 1 73 ? -5.345 3.055 -4.962 1.00 92.19 73 LEU A C 1
ATOM 578 O O . LEU A 1 73 ? -5.928 2.096 -5.460 1.00 92.19 73 LEU A O 1
ATOM 582 N N . MET A 1 74 ? -5.413 3.337 -3.660 1.00 92.75 74 MET A N 1
ATOM 583 C CA . MET A 1 74 ? -5.980 2.430 -2.652 1.00 92.75 74 MET A CA 1
ATOM 584 C C . MET A 1 74 ? -7.331 2.876 -2.081 1.00 92.75 74 MET A C 1
ATOM 586 O O . MET A 1 74 ? -7.934 2.121 -1.310 1.00 92.75 74 MET A O 1
ATOM 590 N N . ARG A 1 75 ? -7.781 4.095 -2.393 1.00 92.25 75 ARG A N 1
ATOM 591 C CA . ARG A 1 75 ? -9.075 4.611 -1.946 1.00 92.25 75 ARG A CA 1
ATOM 592 C C . ARG A 1 75 ? -10.222 3.879 -2.635 1.00 92.25 75 ARG A C 1
ATOM 594 O O . ARG A 1 75 ? -10.146 3.548 -3.820 1.00 92.25 75 ARG A O 1
ATOM 601 N N . PHE A 1 76 ? -11.298 3.659 -1.899 1.00 91.00 76 PHE A N 1
ATOM 602 C CA . PHE A 1 76 ? -12.561 3.211 -2.461 1.00 91.00 76 PHE A CA 1
ATOM 603 C C . PHE A 1 76 ? -13.305 4.377 -3.123 1.00 91.00 76 PHE A C 1
ATOM 605 O O . PHE A 1 76 ? -12.949 5.549 -2.973 1.00 91.00 76 PHE A O 1
ATOM 612 N N . ALA A 1 77 ? -14.319 4.051 -3.924 1.00 91.75 77 ALA A N 1
ATOM 613 C CA . ALA A 1 77 ? -15.066 5.045 -4.694 1.00 91.75 77 ALA A CA 1
ATOM 614 C C . ALA A 1 77 ? -15.848 6.025 -3.801 1.00 91.75 77 ALA A C 1
ATOM 616 O O . ALA A 1 77 ? -16.074 7.164 -4.200 1.00 91.75 77 ALA A O 1
ATOM 617 N N . ASP A 1 78 ? -16.231 5.577 -2.609 1.00 93.12 78 ASP A N 1
ATOM 618 C CA . ASP A 1 78 ? -16.959 6.316 -1.578 1.00 93.12 78 ASP A CA 1
ATOM 619 C C . ASP A 1 78 ? -16.045 7.106 -0.625 1.00 93.12 78 ASP A C 1
ATOM 621 O O . ASP A 1 78 ? -16.530 7.859 0.218 1.00 93.12 78 ASP A O 1
ATOM 625 N N . GLU A 1 79 ? -14.725 6.982 -0.766 1.00 91.62 79 GLU A N 1
ATOM 626 C CA . GLU A 1 79 ? -13.754 7.700 0.057 1.00 91.62 79 GLU A CA 1
ATOM 627 C C . GLU A 1 79 ? -13.314 9.028 -0.582 1.00 91.62 79 GLU A C 1
ATOM 629 O O . GLU A 1 79 ? -13.254 9.146 -1.814 1.00 91.62 79 GLU A O 1
ATOM 634 N N . PRO A 1 80 ? -12.964 10.041 0.238 1.00 91.75 80 PRO A N 1
ATOM 635 C CA . PRO A 1 80 ? -12.581 11.358 -0.259 1.00 91.75 80 PRO A CA 1
ATOM 636 C C . PRO A 1 80 ? -11.343 11.299 -1.163 1.00 91.75 80 PRO A C 1
ATOM 638 O O . PRO A 1 80 ? -10.448 10.469 -0.993 1.00 91.75 80 PRO A O 1
ATOM 641 N N . ALA A 1 81 ? -11.278 12.220 -2.127 1.00 90.19 81 ALA A N 1
ATOM 642 C CA . ALA A 1 81 ? -10.154 12.304 -3.059 1.00 90.19 81 ALA A CA 1
ATOM 643 C C . ALA A 1 81 ? -8.834 12.638 -2.349 1.00 90.19 81 ALA A C 1
ATOM 645 O O . ALA A 1 81 ? -7.797 12.081 -2.698 1.00 90.19 81 ALA A O 1
ATOM 646 N N . GLU A 1 82 ? -8.885 13.500 -1.334 1.00 87.69 82 GLU A N 1
ATOM 647 C CA . GLU A 1 82 ? -7.741 13.825 -0.491 1.00 87.69 82 GLU A CA 1
ATOM 648 C C . GLU A 1 82 ? -7.749 12.972 0.779 1.00 87.69 82 GLU A C 1
ATOM 650 O O . GLU A 1 82 ? -8.786 12.791 1.427 1.00 87.69 82 GLU A O 1
ATOM 655 N N . ARG A 1 83 ? -6.576 12.448 1.144 1.00 82.69 83 ARG A N 1
ATOM 656 C CA . ARG A 1 83 ? -6.411 11.709 2.391 1.00 82.69 83 ARG A CA 1
ATOM 657 C C . ARG A 1 83 ? -6.584 12.653 3.578 1.00 82.69 83 ARG A C 1
ATOM 659 O O . ARG A 1 83 ? -5.771 13.551 3.782 1.00 82.69 83 ARG A O 1
ATOM 666 N N . VAL A 1 84 ? -7.579 12.386 4.420 1.00 77.12 84 VAL A N 1
ATOM 667 C CA . VAL A 1 84 ? -7.701 13.065 5.715 1.00 77.12 84 VAL A CA 1
ATOM 668 C C . VAL A 1 84 ? -6.545 12.602 6.615 1.00 77.12 84 VAL A C 1
ATOM 670 O O . VAL A 1 84 ? -6.399 11.391 6.828 1.00 77.12 84 VAL A O 1
ATOM 673 N N . PRO A 1 85 ? -5.705 13.510 7.148 1.00 65.25 85 PRO A N 1
ATOM 674 C CA . PRO A 1 85 ? -4.623 13.134 8.048 1.00 65.25 85 PRO A CA 1
ATOM 675 C C . PRO A 1 85 ? -5.184 12.424 9.280 1.00 65.25 85 PRO A C 1
ATOM 677 O O . PRO A 1 85 ? -6.042 12.955 9.989 1.00 65.25 85 PRO A O 1
ATOM 680 N N . ASN A 1 86 ? -4.702 11.213 9.553 1.00 60.72 86 ASN A N 1
ATOM 681 C CA . ASN A 1 86 ? -5.100 10.499 10.757 1.00 60.72 86 ASN A CA 1
ATOM 682 C C . ASN A 1 86 ? -4.467 11.190 11.978 1.00 60.72 86 ASN A C 1
ATOM 684 O O . ASN A 1 86 ? -3.252 11.109 12.177 1.00 60.72 86 ASN A O 1
ATOM 688 N N . GLN A 1 87 ? -5.285 11.846 12.808 1.00 49.75 87 GLN A N 1
ATOM 689 C CA . GLN A 1 87 ? -4.848 12.543 14.029 1.00 49.75 87 GLN A CA 1
ATOM 690 C C . GLN A 1 87 ? -4.081 11.625 15.007 1.00 49.75 87 GLN A C 1
ATOM 692 O O . GLN A 1 87 ? -3.316 12.112 15.838 1.00 49.75 87 GLN A O 1
ATOM 697 N N . ALA A 1 88 ? -4.210 10.299 14.875 1.00 44.66 88 ALA A N 1
ATOM 698 C CA . ALA A 1 88 ? -3.532 9.317 15.721 1.00 44.66 88 ALA A CA 1
ATOM 699 C C . ALA A 1 88 ? -1.996 9.260 15.557 1.00 44.66 88 ALA A C 1
ATOM 701 O O . ALA A 1 88 ? -1.314 8.803 16.473 1.00 44.66 88 ALA A O 1
ATOM 702 N N . ASN A 1 89 ? -1.423 9.742 14.444 1.00 40.34 89 ASN A N 1
ATOM 703 C CA . ASN A 1 89 ? 0.027 9.642 14.199 1.00 40.34 89 ASN A CA 1
ATOM 704 C C . ASN A 1 89 ? 0.841 10.864 14.670 1.00 40.34 89 ASN A C 1
ATOM 706 O O . ASN A 1 89 ? 2.067 10.787 14.723 1.00 40.34 89 ASN A O 1
ATOM 710 N N . HIS A 1 90 ? 0.197 11.972 15.061 1.00 36.91 90 HIS A N 1
ATOM 711 C CA . HIS A 1 90 ? 0.894 13.178 15.540 1.00 36.91 90 HIS A CA 1
ATOM 712 C C . HIS A 1 90 ? 1.201 13.176 17.049 1.00 36.91 90 HIS A C 1
ATOM 714 O O . HIS A 1 90 ? 1.992 13.991 17.516 1.00 36.91 90 HIS A O 1
ATOM 720 N N . ALA A 1 91 ? 0.642 12.241 17.823 1.00 34.81 91 ALA A N 1
ATOM 721 C CA . ALA A 1 91 ? 0.771 12.235 19.283 1.00 34.81 91 ALA A CA 1
ATOM 722 C C . ALA A 1 91 ? 2.071 11.599 19.828 1.00 34.81 91 ALA A C 1
ATOM 724 O O . ALA A 1 91 ? 2.238 11.513 21.040 1.00 34.81 91 ALA A O 1
ATOM 725 N N . SER A 1 92 ? 3.000 11.135 18.980 1.00 39.31 92 SER A N 1
ATOM 726 C CA . SER A 1 92 ? 4.214 10.421 19.437 1.00 39.31 92 SER A CA 1
ATOM 727 C C . SER A 1 92 ? 5.535 11.195 19.318 1.00 39.31 92 SER A C 1
ATOM 729 O O . SER A 1 92 ? 6.572 10.658 19.702 1.00 39.31 92 SER A O 1
ATOM 731 N N . SER A 1 93 ? 5.533 12.453 18.857 1.00 36.91 93 SER A N 1
ATOM 732 C CA . SER A 1 93 ? 6.755 13.283 18.781 1.00 36.91 93 SER A CA 1
ATOM 733 C C . SER A 1 93 ? 6.766 14.518 19.692 1.00 36.91 93 SER A C 1
ATOM 735 O O . SER A 1 93 ? 7.793 15.186 19.779 1.00 36.91 93 SER A O 1
ATOM 737 N N . ALA A 1 94 ? 5.684 14.811 20.416 1.00 40.34 94 ALA A N 1
ATOM 738 C CA . ALA A 1 94 ? 5.603 15.952 21.330 1.00 40.34 94 ALA A CA 1
ATOM 739 C C . ALA A 1 94 ? 5.515 15.472 22.786 1.00 40.34 94 ALA A C 1
ATOM 741 O O . ALA A 1 94 ? 4.433 15.378 23.356 1.00 40.34 94 ALA A O 1
ATOM 742 N N . GLY A 1 95 ? 6.649 15.115 23.394 1.00 39.59 95 GLY A N 1
ATOM 743 C CA . GLY A 1 95 ? 6.627 14.713 24.804 1.00 39.59 95 GLY A CA 1
ATOM 744 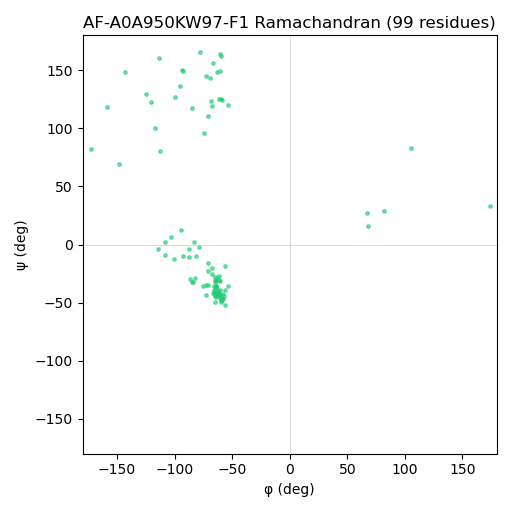C C . GLY A 1 95 ? 7.920 14.176 25.398 1.00 39.59 95 GLY A C 1
ATOM 745 O O . GLY A 1 95 ? 7.849 13.300 26.248 1.00 39.59 95 GLY A O 1
ATOM 746 N N . ARG A 1 96 ? 9.100 14.645 24.973 1.00 42.22 96 ARG A N 1
ATOM 747 C CA . ARG A 1 96 ? 10.364 14.391 25.691 1.00 42.22 96 ARG A CA 1
ATOM 748 C C . ARG A 1 96 ? 11.331 15.565 25.527 1.00 42.22 96 ARG A C 1
ATOM 750 O O . ARG A 1 96 ? 12.320 15.443 24.825 1.00 42.22 96 ARG A O 1
ATOM 757 N N . HIS A 1 97 ? 11.016 16.705 26.139 1.00 41.50 97 HIS A N 1
ATOM 758 C CA . HIS A 1 97 ? 12.016 17.648 26.661 1.00 41.50 97 HIS A CA 1
ATOM 759 C C . HIS A 1 97 ? 11.322 18.760 27.454 1.00 41.50 97 HIS A C 1
ATOM 761 O O . HIS A 1 97 ? 11.070 19.845 26.947 1.00 41.50 97 HIS A O 1
ATOM 767 N N . ALA A 1 98 ? 11.008 18.480 28.715 1.00 43.94 98 ALA A N 1
ATOM 768 C CA . ALA A 1 98 ? 10.861 19.513 29.733 1.00 43.94 98 ALA A CA 1
ATOM 769 C C . ALA A 1 98 ? 11.030 18.864 31.110 1.00 43.94 98 ALA A C 1
ATOM 771 O O . ALA A 1 98 ? 10.245 17.997 31.484 1.00 43.94 98 ALA A O 1
ATOM 772 N N . GLY A 1 99 ? 12.053 19.297 31.846 1.00 38.47 99 GLY A N 1
ATOM 773 C CA . GLY A 1 99 ? 12.162 19.068 33.284 1.00 38.47 99 GLY A CA 1
ATOM 774 C C . GLY A 1 99 ? 13.178 18.011 33.706 1.00 38.47 99 GLY A C 1
ATOM 775 O O . GLY A 1 99 ? 12.804 16.901 34.061 1.00 38.47 99 GLY A O 1
ATOM 776 N N . SER A 1 100 ? 14.448 18.403 33.802 1.00 42.72 100 SER A N 1
ATOM 777 C CA . SER A 1 100 ? 15.192 18.086 35.021 1.00 42.72 100 SER A CA 1
ATOM 778 C C . SER A 1 100 ? 15.636 19.407 35.626 1.00 42.72 100 SER A C 1
ATOM 780 O O . SER A 1 100 ? 16.236 20.235 34.941 1.00 42.72 100 SER A O 1
ATOM 782 N N . ARG A 1 101 ? 15.210 19.603 36.872 1.00 44.44 101 ARG A N 1
ATOM 783 C CA . ARG A 1 101 ? 15.768 20.576 37.807 1.00 44.44 101 ARG A CA 1
ATOM 784 C C . ARG A 1 101 ? 17.218 20.225 38.122 1.00 44.44 101 ARG A C 1
ATOM 786 O O . ARG A 1 101 ? 17.567 19.034 37.936 1.00 44.44 101 ARG A O 1
#

pLDDT: mean 74.94, std 18.44, range [34.81, 95.81]